Protein AF-A0A7J9XFX7-F1 (afdb_monomer_lite)

Secondary structure (DSSP, 8-state):
---PPPPTT---PPPPPPPPPPPHHHHHHHHHHHHHHHHHHHHHHHHHHHHHHHHHHHHHHTT-S-TTHHHHHHSPP-------PPP----------

Structure (mmCIF, N/CA/C/O backbone):
data_AF-A0A7J9XFX7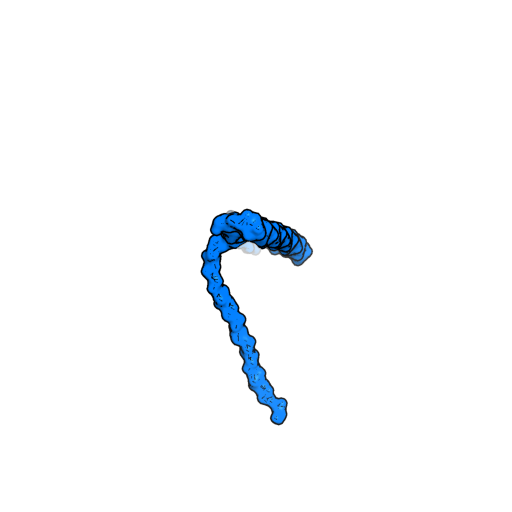-F1
#
_entry.id   AF-A0A7J9XFX7-F1
#
loop_
_atom_site.group_PDB
_atom_site.id
_atom_site.type_symbol
_atom_site.label_atom_id
_atom_site.label_alt_id
_atom_site.label_comp_id
_atom_site.label_asym_id
_atom_site.label_entity_id
_atom_site.label_seq_id
_atom_site.pdbx_PDB_ins_code
_atom_site.Cartn_x
_atom_site.Cartn_y
_atom_site.Cartn_z
_atom_site.occupancy
_atom_site.B_iso_or_equiv
_atom_site.auth_seq_id
_atom_site.auth_comp_id
_atom_site.auth_asym_id
_atom_site.auth_atom_id
_atom_site.pdbx_PDB_model_num
ATOM 1 N N . MET A 1 1 ? -22.972 19.742 80.073 1.00 42.94 1 MET A N 1
ATOM 2 C CA . MET A 1 1 ? -23.272 20.156 78.687 1.00 42.94 1 MET A CA 1
ATOM 3 C C . MET A 1 1 ? -22.105 20.999 78.199 1.00 42.94 1 MET A C 1
ATOM 5 O O . MET A 1 1 ? -22.001 22.144 78.605 1.00 42.94 1 MET A O 1
ATOM 9 N N . THR A 1 2 ? -21.180 20.430 77.430 1.00 47.22 2 THR A N 1
ATOM 10 C CA . THR A 1 2 ? -20.024 21.154 76.875 1.00 47.22 2 THR A CA 1
ATOM 11 C C . THR A 1 2 ? -20.074 21.025 75.361 1.00 47.22 2 THR A C 1
ATOM 13 O O . THR A 1 2 ? -19.901 19.940 74.815 1.00 47.22 2 THR A O 1
ATOM 16 N N . GLN A 1 3 ? -20.392 22.128 74.687 1.00 54.66 3 GLN A N 1
ATOM 17 C CA . GLN A 1 3 ? -20.413 22.211 73.233 1.00 54.66 3 GLN A CA 1
ATOM 18 C C . GLN A 1 3 ? -19.085 22.829 72.790 1.00 54.66 3 GLN A C 1
ATOM 20 O O . GLN A 1 3 ? -18.794 23.980 73.106 1.00 54.66 3 GLN A O 1
ATOM 25 N N . THR A 1 4 ? -18.248 22.034 72.128 1.00 60.25 4 THR A N 1
ATOM 26 C CA . THR A 1 4 ? -16.972 22.481 71.553 1.00 60.25 4 THR A CA 1
ATOM 27 C C . THR A 1 4 ? -17.243 23.419 70.366 1.00 60.25 4 THR A C 1
ATOM 29 O O . THR A 1 4 ? -18.145 23.116 69.576 1.00 60.25 4 THR A O 1
ATOM 32 N N . PRO A 1 5 ? -16.507 24.537 70.199 1.00 63.50 5 PRO A N 1
ATOM 33 C CA . PRO A 1 5 ? -16.743 25.472 69.100 1.00 63.50 5 PRO A CA 1
ATOM 34 C C . PRO A 1 5 ? -16.416 24.806 67.757 1.00 63.50 5 PRO A C 1
ATOM 36 O O . PRO A 1 5 ? -15.329 24.253 67.592 1.00 63.50 5 PRO A O 1
ATOM 39 N N . ARG A 1 6 ? -17.349 24.844 66.796 1.00 63.09 6 ARG A N 1
ATOM 40 C CA . ARG A 1 6 ? -17.069 24.463 65.403 1.00 63.09 6 ARG A CA 1
ATOM 41 C C . ARG A 1 6 ? -16.306 25.600 64.726 1.00 63.09 6 ARG A C 1
ATOM 43 O O . ARG A 1 6 ? -16.818 26.713 64.655 1.00 63.09 6 ARG A O 1
ATOM 50 N N . ASP A 1 7 ? -15.109 25.297 64.239 1.00 67.00 7 ASP A N 1
ATOM 51 C CA . ASP A 1 7 ? -14.323 26.158 63.354 1.00 67.00 7 ASP A CA 1
ATOM 52 C C . ASP A 1 7 ? -15.060 26.312 62.003 1.00 67.00 7 ASP A C 1
ATOM 54 O O . ASP A 1 7 ? -15.321 25.299 61.346 1.00 67.00 7 ASP A O 1
ATOM 58 N N . PRO A 1 8 ? -15.448 27.535 61.593 1.00 61.47 8 PRO A N 1
ATOM 59 C CA . PRO A 1 8 ? -16.213 27.772 60.369 1.00 61.47 8 PRO A CA 1
ATOM 60 C C . PRO A 1 8 ? -15.368 27.727 59.082 1.00 61.47 8 PRO A C 1
ATOM 62 O O . PRO A 1 8 ? -15.905 27.983 58.009 1.00 61.47 8 PRO A O 1
ATOM 65 N N . THR A 1 9 ? -14.069 27.418 59.153 1.00 63.62 9 THR A N 1
ATOM 66 C CA . THR A 1 9 ? -13.150 27.585 58.009 1.00 63.62 9 THR A CA 1
ATOM 67 C C . THR A 1 9 ? -12.859 26.298 57.229 1.00 63.62 9 THR A C 1
ATOM 69 O O . THR A 1 9 ? -12.128 26.330 56.240 1.00 63.62 9 THR A O 1
ATOM 72 N N . HIS A 1 10 ? -13.430 25.160 57.628 1.00 64.94 10 HIS A N 1
ATOM 73 C CA . HIS A 1 10 ? -13.204 23.878 56.957 1.00 64.94 10 HIS A CA 1
ATOM 74 C C . HIS A 1 10 ? -14.439 23.421 56.168 1.00 64.94 10 HIS A C 1
ATOM 76 O O . HIS A 1 10 ? -14.996 22.356 56.435 1.00 64.94 10 HIS A O 1
ATOM 82 N N . ASP A 1 11 ? -14.847 24.185 55.155 1.00 64.88 11 ASP A N 1
ATOM 83 C CA . ASP A 1 11 ? -15.649 23.594 54.083 1.00 64.88 11 ASP A CA 1
ATOM 84 C C . ASP A 1 11 ? -14.727 22.685 53.252 1.00 64.88 11 ASP A C 1
ATOM 86 O O . ASP A 1 11 ? -13.756 23.168 52.659 1.00 64.88 11 ASP A O 1
ATOM 90 N N . PRO A 1 12 ? -14.951 21.356 53.216 1.00 69.19 12 PRO A N 1
ATOM 91 C CA . PRO A 1 12 ? -14.159 20.487 52.364 1.00 69.19 12 PRO A CA 1
ATOM 92 C C . PRO A 1 12 ? -14.458 20.846 50.907 1.00 69.19 12 PRO A C 1
ATOM 94 O O . PRO A 1 12 ? -15.575 20.658 50.425 1.00 69.19 12 PRO A O 1
ATOM 97 N N . VAL A 1 13 ? -13.447 21.348 50.193 1.00 70.81 13 VAL A N 1
ATOM 98 C CA . VAL A 1 13 ? -13.507 21.486 48.734 1.00 70.81 13 VAL A CA 1
ATOM 99 C C . VAL A 1 13 ? -13.905 20.118 48.171 1.00 70.81 13 VAL A C 1
ATOM 101 O O . VAL A 1 13 ? -13.204 19.138 48.450 1.00 70.81 13 VAL A O 1
ATOM 104 N N . PRO A 1 14 ? -15.015 19.996 47.418 1.00 65.75 14 PRO A N 1
ATOM 105 C CA . PRO A 1 14 ? -15.419 18.708 46.885 1.00 65.75 14 PRO A CA 1
ATOM 106 C C . PRO A 1 14 ? -14.296 18.206 45.984 1.00 65.75 14 PRO A C 1
ATOM 108 O O . PRO A 1 14 ? -13.908 18.875 45.021 1.00 65.75 14 PRO A O 1
ATOM 111 N N . ALA A 1 15 ? -13.740 17.045 46.331 1.00 71.69 15 ALA A N 1
ATOM 112 C CA . ALA A 1 15 ? -12.704 16.404 45.543 1.00 71.69 15 ALA A CA 1
ATOM 113 C C . ALA A 1 15 ? -13.193 16.314 44.094 1.00 71.69 15 ALA A C 1
ATOM 115 O O . ALA A 1 15 ? -14.238 15.722 43.814 1.00 71.69 15 ALA A O 1
ATOM 116 N N . ARG A 1 16 ? -12.459 16.953 43.176 1.00 72.94 16 ARG A N 1
ATOM 117 C CA . ARG A 1 16 ? -12.752 16.899 41.742 1.00 72.94 16 ARG A CA 1
ATOM 118 C C . ARG A 1 16 ? -12.868 15.418 41.362 1.00 72.94 16 ARG A C 1
ATOM 120 O O . ARG A 1 16 ? -11.911 14.687 41.624 1.00 72.94 16 ARG A O 1
ATOM 127 N N . PRO A 1 17 ? -13.993 14.948 40.793 1.00 67.50 17 PRO A N 1
ATOM 128 C CA . PRO A 1 17 ? -14.151 13.530 40.517 1.00 67.50 17 PRO A CA 1
ATOM 129 C C . PRO A 1 17 ? -13.032 13.087 39.578 1.00 67.50 17 PRO A C 1
ATOM 131 O O . PRO A 1 17 ? -12.898 13.622 38.474 1.00 67.50 17 PRO A O 1
ATOM 134 N N . LEU A 1 18 ? -12.207 12.140 40.026 1.00 69.50 18 LEU A N 1
ATOM 135 C CA . LEU A 1 18 ? -11.264 11.462 39.148 1.00 69.50 18 LEU A CA 1
ATOM 136 C C . LEU A 1 18 ? -12.104 10.791 38.062 1.00 69.50 18 LEU A C 1
ATOM 138 O O . LEU A 1 18 ? -12.967 9.967 38.366 1.00 69.50 18 LEU A O 1
ATOM 142 N N . ALA A 1 19 ? -11.908 11.194 36.807 1.00 77.31 19 ALA A N 1
ATOM 143 C CA . ALA A 1 19 ? -12.616 10.590 35.692 1.00 77.31 19 ALA A CA 1
ATOM 144 C C . ALA A 1 19 ? -12.371 9.076 35.724 1.00 77.31 19 ALA A C 1
ATOM 146 O O . ALA A 1 19 ? -11.224 8.627 35.675 1.00 77.31 19 ALA A O 1
ATOM 147 N N . LEU A 1 20 ? -13.448 8.295 35.838 1.00 75.56 20 LEU A N 1
ATOM 148 C CA . LEU A 1 20 ? -13.361 6.841 35.777 1.00 75.56 20 LEU A CA 1
ATOM 149 C C . LEU A 1 20 ? -12.703 6.443 34.447 1.00 75.56 20 LEU A C 1
ATOM 151 O O . LEU A 1 20 ? -13.080 6.985 33.399 1.00 75.56 20 LEU A O 1
ATOM 155 N N . PRO A 1 21 ? -11.731 5.513 34.459 1.00 83.06 21 PRO A N 1
ATOM 156 C CA . PRO A 1 21 ? -11.133 5.036 33.225 1.00 83.06 21 PRO A CA 1
ATOM 157 C C . PRO A 1 21 ? -12.220 4.435 32.321 1.00 83.06 21 PRO A C 1
ATOM 159 O O . PRO A 1 21 ? -13.219 3.899 32.816 1.00 83.06 21 PRO A O 1
ATOM 162 N N . PRO A 1 22 ? -12.051 4.503 30.989 1.00 83.38 22 PRO A N 1
ATOM 163 C CA . PRO A 1 22 ? -13.022 3.941 30.064 1.00 83.38 22 PRO A CA 1
ATOM 164 C C . PRO A 1 22 ? -13.228 2.453 30.351 1.00 83.38 22 PRO A C 1
ATOM 166 O O . PRO A 1 22 ? -12.269 1.721 30.615 1.00 83.38 22 PRO A O 1
ATOM 169 N N . SER A 1 23 ? -14.481 2.000 30.256 1.00 93.38 23 SER A N 1
ATOM 170 C CA . SER A 1 23 ? -14.807 0.588 30.446 1.00 93.38 23 SER A CA 1
ATOM 171 C C . SER A 1 23 ? -13.989 -0.302 29.498 1.00 93.38 23 SER A C 1
ATOM 173 O O . SER A 1 23 ? -13.615 0.139 28.402 1.00 93.38 23 SER A O 1
ATOM 175 N N . PRO A 1 24 ? -13.724 -1.569 29.860 1.00 94.88 24 PRO A N 1
ATOM 176 C CA . PRO A 1 24 ? -13.008 -2.499 28.988 1.00 94.88 24 PRO A CA 1
ATOM 177 C C . PRO A 1 24 ? -13.607 -2.585 27.576 1.00 94.88 24 PRO A C 1
ATOM 179 O O . PRO A 1 24 ? -12.869 -2.612 26.594 1.00 94.88 24 PRO A O 1
ATOM 182 N N . GLN A 1 25 ? -14.938 -2.526 27.460 1.00 95.38 25 GLN A N 1
ATOM 183 C CA . GLN A 1 25 ? -15.652 -2.526 26.180 1.00 95.38 25 GLN A CA 1
ATOM 184 C C . GLN A 1 25 ? -15.352 -1.266 25.358 1.00 95.38 25 GLN A C 1
ATOM 186 O O . GLN A 1 25 ? -15.123 -1.359 24.153 1.00 95.38 25 GLN A O 1
ATOM 191 N N . ARG A 1 26 ? -15.294 -0.088 25.998 1.00 95.81 26 ARG A N 1
ATOM 192 C CA . ARG A 1 26 ? -14.902 1.160 25.326 1.00 95.81 26 ARG A CA 1
ATOM 193 C C . ARG A 1 26 ? -13.452 1.112 24.856 1.00 95.81 26 ARG A C 1
ATOM 195 O O . ARG A 1 26 ? -13.180 1.499 23.727 1.00 95.81 26 ARG A O 1
ATOM 202 N N . ARG A 1 27 ? -12.536 0.598 25.681 1.00 95.56 27 ARG A N 1
ATOM 203 C CA . ARG A 1 27 ? -11.123 0.426 25.300 1.00 95.56 27 ARG A CA 1
ATOM 204 C C . ARG A 1 27 ? -10.977 -0.508 24.098 1.00 95.56 27 ARG A C 1
ATOM 206 O O . ARG A 1 27 ? -10.303 -0.149 23.140 1.00 95.56 27 ARG A O 1
ATOM 213 N N . ALA A 1 28 ? -11.659 -1.654 24.116 1.00 96.12 28 ALA A N 1
ATOM 214 C CA . ALA A 1 28 ? -11.646 -2.604 23.006 1.00 96.12 28 ALA A CA 1
ATOM 215 C C . ALA A 1 28 ? -12.197 -1.988 21.709 1.00 96.12 28 ALA A C 1
ATOM 217 O O . ALA A 1 28 ? -11.591 -2.142 20.652 1.00 96.12 28 ALA A O 1
ATOM 218 N N . ALA A 1 29 ? -13.304 -1.240 21.778 1.00 97.69 29 ALA A N 1
ATOM 219 C CA . ALA A 1 29 ? -13.865 -0.555 20.613 1.00 97.69 29 ALA A CA 1
ATOM 220 C C . ALA A 1 29 ? -12.904 0.502 20.028 1.00 97.69 29 ALA A C 1
ATOM 222 O O . ALA A 1 29 ? -12.767 0.603 18.803 1.00 97.69 29 ALA A O 1
ATOM 223 N N . THR A 1 30 ? -12.206 1.254 20.887 1.00 97.31 30 THR A N 1
ATOM 224 C CA . THR A 1 30 ? -11.163 2.203 20.468 1.00 97.31 30 THR A CA 1
ATOM 225 C C . THR A 1 30 ? -10.006 1.488 19.775 1.00 97.31 30 THR A C 1
ATOM 227 O O . THR A 1 30 ? -9.629 1.885 18.673 1.00 97.31 30 THR A O 1
ATOM 230 N N . GLU A 1 31 ? -9.491 0.403 20.357 1.00 97.62 31 GLU A N 1
ATOM 231 C CA . GLU A 1 31 ? -8.391 -0.365 19.760 1.00 97.62 31 GLU A CA 1
ATOM 232 C C . GLU A 1 31 ? -8.777 -0.993 18.421 1.00 97.62 31 GLU A C 1
ATOM 234 O O . GLU A 1 31 ? -8.029 -0.888 17.456 1.00 97.62 31 GLU A O 1
ATOM 239 N N . VAL A 1 32 ? -9.976 -1.568 18.303 1.00 98.25 32 VAL A N 1
ATOM 240 C CA . VAL A 1 32 ? -10.460 -2.104 17.023 1.00 98.25 32 VAL A CA 1
ATOM 241 C C . VAL A 1 32 ? -10.556 -1.001 15.965 1.00 98.25 32 VAL A C 1
ATOM 243 O O . VAL A 1 32 ? -10.213 -1.226 14.807 1.00 98.25 32 VAL A O 1
ATOM 246 N N . THR A 1 33 ? -10.996 0.202 16.340 1.00 98.31 33 THR A N 1
ATOM 247 C CA . THR A 1 33 ? -11.057 1.344 15.415 1.00 98.31 33 THR A CA 1
ATOM 248 C C . THR A 1 33 ? -9.660 1.782 14.979 1.00 98.31 33 THR A C 1
ATOM 250 O O . THR A 1 33 ? -9.442 2.012 13.789 1.00 98.31 33 THR A O 1
ATOM 253 N N . ARG A 1 34 ? -8.704 1.852 15.915 1.00 97.88 34 ARG A N 1
ATOM 254 C CA . ARG A 1 34 ? -7.297 2.156 15.624 1.00 97.88 34 ARG A CA 1
ATOM 255 C C . ARG A 1 34 ? -6.698 1.120 14.672 1.00 97.88 34 ARG A C 1
ATOM 257 O O . ARG A 1 34 ? -6.220 1.490 13.606 1.00 97.88 34 ARG A O 1
ATOM 264 N N . LEU A 1 35 ? -6.820 -0.166 14.997 1.00 98.44 35 LEU A N 1
ATOM 265 C CA . LEU A 1 35 ? -6.296 -1.266 14.183 1.00 98.44 35 LEU A CA 1
ATOM 266 C C . LEU A 1 35 ? -6.935 -1.317 12.792 1.00 98.44 35 LEU A C 1
ATOM 268 O O . LEU A 1 35 ? -6.251 -1.592 11.812 1.00 98.44 35 LEU A O 1
ATOM 272 N N . ARG A 1 36 ? -8.233 -1.015 12.668 1.00 98.50 36 ARG A N 1
ATOM 273 C CA . ARG A 1 36 ? -8.894 -0.909 11.357 1.00 98.50 36 ARG A CA 1
ATOM 274 C C . ARG A 1 36 ? -8.317 0.221 10.513 1.00 98.50 36 ARG A C 1
ATOM 276 O O . ARG A 1 36 ? -8.129 0.023 9.316 1.00 98.50 36 ARG A O 1
ATOM 283 N N . ARG A 1 37 ? -8.034 1.379 11.118 1.00 98.19 37 ARG A N 1
ATOM 284 C CA . ARG A 1 37 ? -7.380 2.498 10.422 1.00 98.19 37 ARG A CA 1
ATOM 285 C C . ARG A 1 37 ? -5.969 2.121 9.990 1.00 98.19 37 ARG A C 1
ATOM 287 O O . ARG A 1 37 ? -5.644 2.295 8.826 1.00 98.19 37 ARG A O 1
ATOM 294 N N . GLU A 1 38 ? -5.179 1.531 10.881 1.00 98.00 38 GLU A N 1
ATOM 295 C CA . GLU A 1 38 ? -3.819 1.072 10.565 1.00 98.00 38 GLU A CA 1
ATOM 296 C C . GLU A 1 38 ? -3.808 0.024 9.450 1.00 98.00 38 GLU A C 1
ATOM 298 O O . GLU A 1 38 ? -3.013 0.116 8.517 1.00 98.00 38 GLU A O 1
ATOM 303 N N . LEU A 1 39 ? -4.740 -0.929 9.488 1.00 98.06 39 LEU A N 1
ATOM 304 C CA . LEU A 1 39 ? -4.901 -1.924 8.434 1.00 98.06 39 LEU A CA 1
ATOM 305 C C . LEU A 1 39 ? -5.289 -1.285 7.095 1.00 98.06 39 LEU A C 1
ATOM 307 O O . LEU A 1 39 ? -4.775 -1.697 6.059 1.00 98.06 39 LEU A O 1
ATOM 311 N N . ALA A 1 40 ? -6.192 -0.301 7.100 1.00 97.88 40 ALA A N 1
ATOM 312 C CA . ALA A 1 40 ? -6.575 0.419 5.889 1.00 97.88 40 ALA A CA 1
ATOM 313 C C . ALA A 1 40 ? -5.386 1.190 5.296 1.00 97.88 40 ALA A C 1
ATOM 315 O O . ALA A 1 40 ? -5.126 1.069 4.102 1.00 97.88 40 ALA A O 1
ATOM 316 N N . THR A 1 41 ? -4.622 1.898 6.132 1.00 95.75 41 THR A N 1
ATOM 317 C CA . THR A 1 41 ? -3.398 2.599 5.719 1.00 95.75 41 THR A CA 1
ATOM 318 C C . THR A 1 41 ? -2.366 1.634 5.137 1.00 95.75 41 THR A C 1
ATOM 320 O O . THR A 1 41 ? -1.831 1.886 4.063 1.00 95.75 41 THR A O 1
ATOM 323 N N . CYS A 1 42 ? -2.120 0.502 5.802 1.00 95.44 42 CYS A N 1
ATOM 324 C CA . CYS A 1 42 ? -1.178 -0.511 5.328 1.00 95.44 42 CYS A CA 1
ATOM 325 C C . CYS A 1 42 ? -1.609 -1.098 3.976 1.00 95.44 42 CYS A C 1
ATOM 327 O O . CYS A 1 42 ? -0.810 -1.172 3.047 1.00 95.44 42 CYS A O 1
ATOM 329 N N . ARG A 1 43 ? -2.895 -1.443 3.823 1.00 97.50 43 ARG A N 1
ATOM 330 C CA . ARG A 1 43 ? -3.440 -1.951 2.554 1.00 97.50 43 ARG A CA 1
ATOM 331 C C . ARG A 1 43 ? -3.299 -0.950 1.413 1.00 97.50 43 ARG A C 1
ATOM 333 O O . ARG A 1 43 ? -2.948 -1.363 0.314 1.00 97.50 43 ARG A O 1
ATOM 340 N N . LEU A 1 44 ? -3.558 0.331 1.674 1.00 96.31 44 LEU A N 1
ATOM 341 C CA . LEU A 1 44 ? -3.375 1.390 0.685 1.00 96.31 44 LEU A CA 1
ATOM 342 C C . LEU A 1 44 ? -1.905 1.507 0.268 1.00 96.31 44 LEU A C 1
ATOM 344 O O . LEU A 1 44 ? -1.612 1.495 -0.920 1.00 96.31 44 LEU A O 1
ATOM 348 N N . HIS A 1 45 ? -0.982 1.531 1.230 1.00 93.75 45 HIS A N 1
ATOM 349 C CA . HIS A 1 45 ? 0.450 1.599 0.941 1.00 93.75 45 HIS A CA 1
ATOM 350 C C . HIS A 1 45 ? 0.939 0.395 0.120 1.00 93.75 45 HIS A C 1
ATOM 352 O O . HIS A 1 45 ? 1.650 0.565 -0.865 1.00 93.75 45 HIS A O 1
ATOM 358 N N . CYS A 1 46 ? 0.502 -0.824 0.459 1.00 94.88 46 CYS A N 1
ATOM 359 C CA . CYS A 1 46 ? 0.817 -2.009 -0.339 1.00 94.88 46 CYS A CA 1
ATOM 360 C C . CYS A 1 46 ? 0.245 -1.930 -1.762 1.00 94.88 46 CYS A C 1
ATOM 362 O O . CYS A 1 46 ? 0.913 -2.352 -2.703 1.00 94.88 46 CYS A O 1
ATOM 364 N N . ALA A 1 47 ? -0.978 -1.414 -1.926 1.00 96.88 47 ALA A N 1
ATOM 365 C CA . ALA A 1 47 ? -1.597 -1.253 -3.239 1.00 96.88 47 ALA A CA 1
ATOM 366 C C . ALA A 1 47 ? -0.832 -0.242 -4.102 1.00 96.88 47 ALA A C 1
ATOM 368 O O . ALA A 1 47 ? -0.550 -0.533 -5.264 1.00 96.88 47 ALA A O 1
ATOM 369 N N . ASN A 1 48 ? -0.444 0.896 -3.526 1.00 94.50 48 ASN A N 1
ATOM 370 C CA . ASN A 1 48 ? 0.341 1.897 -4.236 1.00 94.50 48 ASN A CA 1
ATOM 371 C C . ASN A 1 48 ? 1.727 1.362 -4.623 1.00 94.50 48 ASN A C 1
ATOM 373 O O . ASN A 1 48 ? 2.128 1.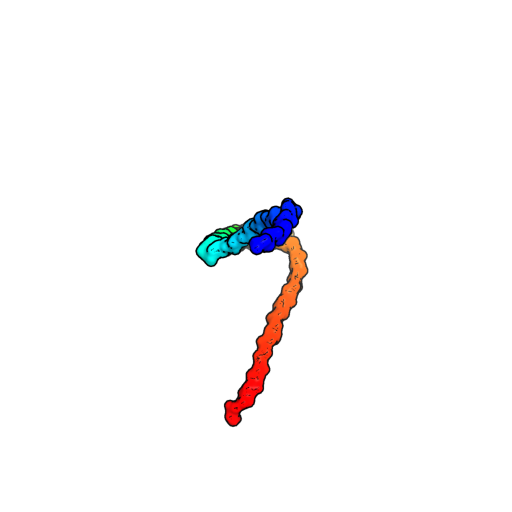487 -5.775 1.00 94.50 48 ASN A O 1
ATOM 377 N N . LEU A 1 49 ? 2.421 0.678 -3.706 1.00 96.00 49 LEU A N 1
ATOM 378 C CA . LEU A 1 49 ? 3.718 0.066 -4.001 1.00 96.00 49 LEU A CA 1
ATOM 379 C C . LEU A 1 49 ? 3.615 -0.966 -5.132 1.00 96.00 49 LEU A C 1
ATOM 381 O O . LEU A 1 49 ? 4.466 -1.003 -6.016 1.00 96.00 49 LEU A O 1
ATOM 385 N N . LEU A 1 50 ? 2.567 -1.796 -5.130 1.00 97.94 50 LEU A N 1
ATOM 386 C CA . LEU A 1 50 ? 2.334 -2.765 -6.199 1.00 97.94 50 LEU A CA 1
ATOM 387 C C . LEU A 1 50 ? 2.089 -2.067 -7.546 1.00 97.94 50 LEU A C 1
ATOM 389 O O . LEU A 1 50 ? 2.643 -2.487 -8.560 1.00 97.94 50 LEU A O 1
ATOM 393 N N . ALA A 1 51 ? 1.304 -0.987 -7.553 1.00 97.75 51 ALA A N 1
ATOM 394 C CA . ALA A 1 51 ? 1.085 -0.176 -8.746 1.00 97.75 51 ALA A CA 1
ATOM 395 C C . ALA A 1 51 ? 2.394 0.445 -9.261 1.00 97.75 51 ALA A C 1
ATOM 397 O O . ALA A 1 51 ? 2.670 0.367 -10.456 1.00 97.75 51 ALA A O 1
ATOM 398 N N . ALA A 1 52 ? 3.236 0.976 -8.371 1.00 97.31 52 ALA A N 1
ATOM 399 C CA . ALA A 1 52 ? 4.545 1.519 -8.722 1.00 97.31 52 ALA A CA 1
ATOM 400 C C . ALA A 1 52 ? 5.506 0.458 -9.280 1.00 97.31 52 ALA A C 1
ATOM 402 O O . ALA A 1 52 ? 6.217 0.733 -10.244 1.00 97.31 52 ALA A O 1
ATOM 403 N N . ILE A 1 53 ? 5.503 -0.765 -8.733 1.00 97.75 53 ILE A N 1
ATOM 404 C CA . ILE A 1 53 ? 6.273 -1.892 -9.288 1.00 97.75 53 ILE A CA 1
ATOM 405 C C . ILE A 1 53 ? 5.821 -2.183 -10.721 1.00 97.75 53 ILE A C 1
ATOM 407 O O . ILE A 1 53 ? 6.659 -2.296 -11.612 1.00 97.75 53 ILE A O 1
ATOM 411 N N . TYR A 1 54 ? 4.513 -2.284 -10.963 1.00 98.12 54 TYR A N 1
ATOM 412 C CA . TYR A 1 54 ? 4.006 -2.540 -12.312 1.00 98.12 54 TYR A CA 1
ATOM 413 C C . TYR A 1 54 ? 4.307 -1.398 -13.286 1.00 98.12 54 TYR A C 1
ATOM 415 O O . TYR A 1 54 ? 4.667 -1.667 -14.433 1.00 98.12 54 TYR A O 1
ATOM 423 N N . ALA A 1 55 ? 4.215 -0.146 -12.833 1.00 97.31 55 ALA A N 1
ATOM 424 C CA . ALA A 1 55 ? 4.595 1.016 -13.627 1.00 97.31 55 ALA A CA 1
ATOM 425 C C . ALA A 1 55 ? 6.084 0.975 -13.999 1.00 97.31 55 ALA A C 1
ATOM 427 O O . ALA A 1 55 ? 6.421 1.137 -15.166 1.00 97.31 55 ALA A O 1
ATOM 428 N N . ALA A 1 56 ? 6.962 0.672 -13.038 1.00 97.31 56 ALA A N 1
ATOM 429 C CA . ALA A 1 56 ? 8.398 0.556 -13.270 1.00 97.31 56 ALA A CA 1
ATOM 430 C C . ALA A 1 56 ? 8.749 -0.568 -14.257 1.00 97.31 56 ALA A C 1
ATOM 432 O O . ALA A 1 56 ? 9.598 -0.376 -15.122 1.00 97.31 56 ALA A O 1
ATOM 433 N N . LEU A 1 57 ? 8.096 -1.732 -14.154 1.00 98.19 57 LEU A N 1
ATOM 434 C CA . LEU A 1 57 ? 8.312 -2.835 -15.097 1.00 98.19 57 LEU A CA 1
ATOM 435 C C . LEU A 1 57 ? 7.856 -2.464 -16.512 1.00 98.19 57 LEU A C 1
ATOM 437 O O . LEU A 1 57 ? 8.611 -2.653 -17.457 1.00 98.19 57 LEU A O 1
ATOM 441 N N . SER A 1 58 ? 6.666 -1.873 -16.645 1.00 98.19 58 SER A N 1
ATOM 442 C CA . SER A 1 58 ? 6.139 -1.457 -17.954 1.00 98.19 58 SER A CA 1
ATOM 443 C C . SER A 1 58 ? 7.013 -0.371 -18.589 1.00 98.19 58 SER A C 1
ATOM 445 O O . SER A 1 58 ? 7.369 -0.463 -19.755 1.00 98.19 58 SER A O 1
ATOM 447 N N . ALA A 1 59 ? 7.438 0.619 -17.799 1.00 97.69 59 ALA A N 1
ATOM 448 C CA . ALA A 1 59 ? 8.338 1.672 -18.257 1.00 97.69 59 ALA A CA 1
ATOM 449 C C . ALA A 1 59 ? 9.704 1.114 -18.696 1.00 97.69 59 ALA A C 1
ATOM 451 O O . ALA A 1 59 ? 10.272 1.580 -19.679 1.00 97.69 59 ALA A O 1
ATOM 452 N N . ALA A 1 60 ? 10.226 0.097 -18.002 1.00 98.00 60 ALA A N 1
ATOM 453 C CA . ALA A 1 60 ? 11.457 -0.574 -18.410 1.00 98.00 60 ALA A CA 1
ATOM 454 C C . ALA A 1 60 ? 11.295 -1.310 -19.752 1.00 98.00 60 ALA A C 1
ATOM 456 O O . ALA A 1 60 ? 12.191 -1.222 -20.592 1.00 98.00 60 ALA A O 1
ATOM 457 N N . ASP A 1 61 ? 10.160 -1.981 -19.967 1.00 98.12 61 ASP A N 1
ATOM 458 C CA . ASP A 1 61 ? 9.839 -2.648 -21.236 1.00 98.12 61 ASP A CA 1
ATOM 459 C C . ASP A 1 61 ? 9.688 -1.640 -22.395 1.00 98.12 61 ASP A C 1
ATOM 461 O O . ASP A 1 61 ? 10.121 -1.916 -23.515 1.00 98.12 61 ASP A O 1
ATOM 465 N N . ASP A 1 62 ? 9.156 -0.447 -22.112 1.00 98.00 62 ASP A N 1
ATOM 466 C CA . ASP A 1 62 ? 9.023 0.664 -23.066 1.00 98.00 62 ASP A CA 1
ATOM 467 C C . ASP A 1 62 ? 10.345 1.428 -23.313 1.00 98.00 62 ASP A C 1
ATOM 469 O O . ASP A 1 62 ? 10.412 2.306 -24.178 1.00 98.00 62 ASP A O 1
ATOM 473 N N . GLY A 1 63 ? 11.419 1.095 -22.586 1.00 97.69 63 GLY A N 1
ATOM 474 C CA . GLY A 1 63 ? 12.739 1.715 -22.732 1.00 97.69 63 GLY A CA 1
ATOM 475 C C . GLY A 1 63 ? 12.892 3.078 -22.048 1.00 97.69 63 GLY A C 1
ATOM 476 O O . GLY A 1 63 ? 13.765 3.857 -22.437 1.00 97.69 63 GLY A O 1
ATOM 477 N N . GLU A 1 64 ? 12.064 3.377 -21.043 1.00 96.75 64 GLU A N 1
ATOM 478 C CA . GLU A 1 64 ? 12.184 4.579 -20.211 1.00 96.75 64 GLU A CA 1
ATOM 479 C C . GLU A 1 64 ? 13.581 4.678 -19.569 1.00 96.75 64 GLU A C 1
ATOM 481 O O . GLU A 1 64 ? 14.187 3.678 -19.175 1.00 96.75 64 GLU A O 1
ATOM 486 N N . ALA A 1 65 ? 14.102 5.902 -19.449 1.00 96.06 65 ALA A N 1
ATOM 487 C CA . ALA A 1 65 ? 15.469 6.157 -19.006 1.00 96.06 65 ALA A CA 1
ATOM 488 C C . ALA A 1 65 ? 15.659 5.967 -17.491 1.00 96.06 65 ALA A C 1
ATOM 490 O O . ALA A 1 65 ? 16.739 5.563 -17.054 1.00 96.06 65 ALA A O 1
ATOM 491 N N . ASP A 1 66 ? 14.625 6.245 -16.687 1.00 95.31 66 ASP A N 1
ATOM 492 C CA . ASP A 1 66 ? 14.623 5.992 -15.237 1.00 95.31 66 ASP A CA 1
ATOM 493 C C . ASP A 1 66 ? 13.308 5.346 -14.758 1.00 95.31 66 ASP A C 1
ATOM 495 O O . ASP A 1 66 ? 12.522 5.975 -14.049 1.00 95.31 66 ASP A O 1
ATOM 499 N N . PRO A 1 67 ? 13.062 4.058 -15.068 1.00 94.44 67 PRO A N 1
ATOM 500 C CA . PRO A 1 67 ? 11.842 3.364 -14.648 1.00 94.44 67 PRO A CA 1
ATOM 501 C C . PRO A 1 67 ? 11.694 3.257 -13.122 1.00 94.44 67 PRO A C 1
ATOM 503 O O . PRO A 1 67 ? 10.600 3.058 -12.603 1.00 94.44 67 PRO A O 1
ATOM 506 N N . LEU A 1 68 ? 12.786 3.396 -12.360 1.00 95.00 68 LEU A N 1
ATOM 507 C CA . LEU A 1 68 ? 12.748 3.312 -10.898 1.00 95.00 68 LEU A CA 1
ATOM 508 C C . LEU A 1 68 ? 12.181 4.576 -10.242 1.00 95.00 68 LEU A C 1
ATOM 510 O O . LEU A 1 68 ? 11.932 4.555 -9.035 1.00 95.00 68 LEU A O 1
ATOM 514 N N . MET A 1 69 ? 11.953 5.656 -10.998 1.00 94.31 69 MET A N 1
ATOM 515 C CA . MET A 1 69 ? 11.351 6.878 -10.465 1.00 94.31 69 MET A CA 1
ATOM 516 C C . MET A 1 69 ? 9.983 6.619 -9.817 1.00 94.31 69 MET A C 1
ATOM 518 O O . MET A 1 69 ? 9.727 7.143 -8.738 1.00 94.31 69 MET A O 1
ATOM 522 N N . PHE A 1 70 ? 9.171 5.717 -10.382 1.00 91.50 70 PHE A N 1
ATOM 523 C CA . PHE A 1 70 ? 7.849 5.364 -9.847 1.00 91.50 70 PHE A CA 1
ATOM 524 C C . PHE A 1 70 ? 7.912 4.720 -8.455 1.00 91.50 70 PHE A C 1
ATOM 526 O O . PHE A 1 70 ? 6.989 4.868 -7.662 1.00 91.50 70 PHE A O 1
ATOM 533 N N . LEU A 1 71 ? 9.005 4.024 -8.123 1.00 92.75 71 LEU A N 1
ATOM 534 C CA . LEU A 1 71 ? 9.190 3.429 -6.796 1.00 92.75 71 LEU A CA 1
ATOM 535 C C . LEU A 1 71 ? 9.637 4.452 -5.755 1.00 92.75 71 LEU A C 1
ATOM 537 O O . LEU A 1 71 ? 9.373 4.262 -4.572 1.00 92.75 71 LEU A O 1
ATOM 541 N N . ARG A 1 72 ? 10.342 5.513 -6.164 1.00 89.88 72 ARG A N 1
ATOM 542 C CA . ARG A 1 72 ? 10.877 6.503 -5.220 1.00 89.88 72 ARG A CA 1
ATOM 543 C C . ARG A 1 72 ? 9.762 7.270 -4.519 1.00 89.88 72 ARG A C 1
ATOM 545 O O . ARG A 1 72 ? 9.892 7.508 -3.326 1.00 89.88 72 ARG A O 1
ATOM 552 N N . ASP A 1 73 ? 8.678 7.571 -5.228 1.00 81.56 73 ASP A N 1
ATOM 553 C CA . ASP A 1 73 ? 7.523 8.283 -4.670 1.00 81.56 73 ASP A CA 1
ATOM 554 C C . ASP A 1 73 ? 6.757 7.446 -3.632 1.00 81.56 73 ASP A C 1
ATOM 556 O O . ASP A 1 73 ? 6.170 7.989 -2.697 1.00 81.56 73 ASP A O 1
ATOM 560 N N . GLU A 1 74 ? 6.799 6.116 -3.754 1.00 86.0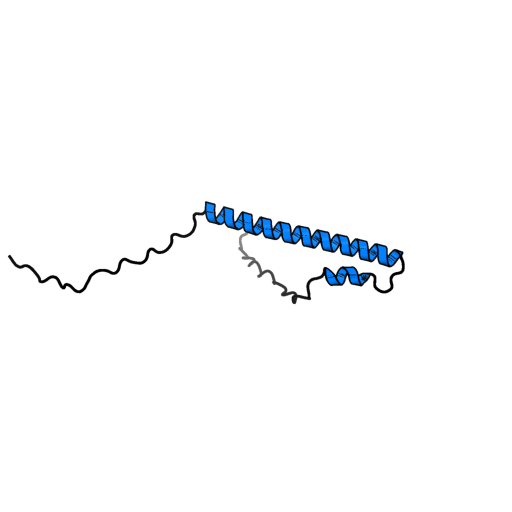6 74 GLU A N 1
ATOM 561 C CA . GLU A 1 74 ? 6.104 5.202 -2.840 1.00 86.06 74 GLU A CA 1
ATOM 562 C C . GLU A 1 74 ? 6.966 4.727 -1.669 1.00 86.06 74 GLU A C 1
ATOM 564 O O . GLU A 1 74 ? 6.444 4.217 -0.675 1.00 86.06 74 GLU A O 1
ATOM 569 N N . LEU A 1 75 ? 8.290 4.869 -1.751 1.00 84.75 75 LEU A N 1
ATOM 570 C CA . LEU A 1 75 ? 9.183 4.495 -0.662 1.00 84.75 75 LEU A CA 1
ATOM 571 C C . LEU A 1 75 ? 9.248 5.631 0.368 1.00 84.75 75 LEU A C 1
ATOM 573 O O . LEU A 1 75 ? 9.606 6.754 0.019 1.00 84.75 75 LEU A O 1
ATOM 577 N N . PRO A 1 76 ? 8.966 5.364 1.657 1.00 73.88 76 PRO A N 1
ATOM 578 C CA . PRO A 1 76 ? 9.105 6.390 2.680 1.00 73.88 76 PRO A CA 1
ATOM 579 C C . PRO A 1 76 ? 10.552 6.892 2.727 1.00 73.88 76 PRO A C 1
ATOM 581 O O . PRO A 1 76 ? 11.494 6.093 2.641 1.00 73.88 76 PRO A O 1
ATOM 584 N N . GLU A 1 77 ? 10.735 8.203 2.921 1.00 71.31 77 GLU A N 1
ATOM 585 C CA . GLU A 1 77 ? 12.046 8.772 3.235 1.00 71.31 77 GLU A CA 1
ATOM 586 C C . GLU A 1 77 ? 12.666 7.955 4.373 1.00 71.31 77 GLU A C 1
ATOM 588 O O . GLU A 1 77 ? 12.024 7.740 5.404 1.00 71.31 77 GLU A O 1
ATOM 593 N N . ARG A 1 78 ? 13.876 7.420 4.145 1.00 59.97 78 ARG A N 1
ATOM 594 C CA . ARG A 1 78 ? 14.548 6.455 5.030 1.00 59.97 78 ARG A CA 1
ATOM 595 C C . ARG A 1 78 ? 14.383 6.846 6.501 1.00 59.97 78 ARG A C 1
ATOM 597 O O . ARG A 1 78 ? 15.137 7.666 7.019 1.00 59.97 78 ARG A O 1
ATOM 604 N N . THR A 1 79 ? 13.482 6.173 7.211 1.00 55.41 79 THR A N 1
ATOM 605 C CA . THR A 1 79 ? 13.585 6.097 8.663 1.00 55.41 79 THR A CA 1
ATOM 606 C C . THR A 1 79 ? 14.769 5.176 8.955 1.00 55.41 79 THR A C 1
ATOM 608 O O . THR A 1 79 ? 14.872 4.098 8.359 1.00 55.41 79 THR A O 1
ATOM 611 N N . PRO A 1 80 ? 15.747 5.593 9.779 1.00 53.22 80 PRO A N 1
ATOM 612 C CA . PRO A 1 80 ? 16.859 4.721 10.117 1.00 53.22 80 PRO A CA 1
ATOM 613 C C . PRO A 1 80 ? 16.282 3.442 10.721 1.00 53.22 80 PRO A C 1
ATOM 615 O O . PRO A 1 80 ? 15.512 3.494 11.677 1.00 53.22 80 PRO A O 1
ATOM 618 N N . TYR A 1 81 ? 16.628 2.292 10.140 1.00 55.91 81 TYR A N 1
ATOM 619 C CA . TYR A 1 81 ? 16.263 0.992 10.686 1.00 55.91 81 TYR A CA 1
ATOM 620 C C . TYR A 1 81 ? 16.870 0.859 12.087 1.00 55.91 81 TYR A C 1
ATOM 622 O O . TYR A 1 81 ? 18.014 0.427 12.242 1.00 55.91 81 TYR A O 1
ATOM 630 N N . THR A 1 82 ? 16.119 1.203 13.131 1.00 54.66 82 THR A N 1
ATOM 631 C CA . THR A 1 82 ? 16.470 0.808 14.490 1.00 54.66 82 THR A CA 1
ATOM 632 C C . THR A 1 82 ? 16.229 -0.690 14.557 1.00 54.66 82 THR A C 1
ATOM 634 O O . THR A 1 82 ? 15.096 -1.150 14.685 1.00 54.66 82 THR A O 1
ATOM 637 N N . ARG A 1 83 ? 17.293 -1.483 14.402 1.00 57.25 83 ARG A N 1
ATOM 638 C CA . ARG A 1 83 ? 17.244 -2.924 14.656 1.00 57.25 83 ARG A CA 1
ATOM 639 C C . ARG A 1 83 ? 16.810 -3.109 16.109 1.00 57.25 83 ARG A C 1
ATOM 641 O O . ARG A 1 83 ? 17.633 -3.024 17.017 1.00 57.25 83 ARG A O 1
ATOM 648 N N . VAL A 1 84 ? 15.527 -3.375 16.331 1.00 55.75 84 VAL A N 1
ATOM 649 C CA . VAL A 1 84 ? 15.041 -3.871 17.616 1.00 55.75 84 VAL A CA 1
ATOM 650 C C . VAL A 1 84 ? 15.666 -5.252 17.775 1.00 55.75 84 VAL A C 1
ATOM 652 O O . VAL A 1 84 ? 15.252 -6.210 17.123 1.00 55.75 84 VAL A O 1
ATOM 655 N N . ARG A 1 85 ? 16.738 -5.360 18.572 1.00 54.69 85 ARG A N 1
ATOM 656 C CA . ARG A 1 85 ? 17.207 -6.677 19.007 1.00 54.69 85 ARG A CA 1
ATOM 657 C C . ARG A 1 85 ? 16.059 -7.290 19.810 1.00 54.69 85 ARG A C 1
ATOM 659 O O . ARG A 1 85 ? 15.643 -6.656 20.779 1.00 54.69 85 ARG A O 1
ATOM 666 N N . PRO A 1 86 ? 15.560 -8.489 19.472 1.00 52.28 86 PRO A N 1
ATOM 667 C CA . PRO A 1 86 ? 14.759 -9.224 20.435 1.00 52.28 86 PRO A CA 1
ATOM 668 C C . PRO A 1 86 ? 15.649 -9.437 21.664 1.00 52.28 86 PRO A C 1
ATOM 670 O O . PRO A 1 86 ? 16.752 -9.982 21.546 1.00 52.28 86 PRO A O 1
ATOM 673 N N . SER A 1 87 ? 15.225 -8.912 22.818 1.00 51.03 87 SER A N 1
ATOM 674 C CA . SER A 1 87 ? 15.880 -9.187 24.094 1.00 51.03 87 SER A CA 1
ATOM 675 C C . SER A 1 87 ? 15.975 -10.698 24.242 1.00 51.03 87 SER A C 1
ATOM 677 O O .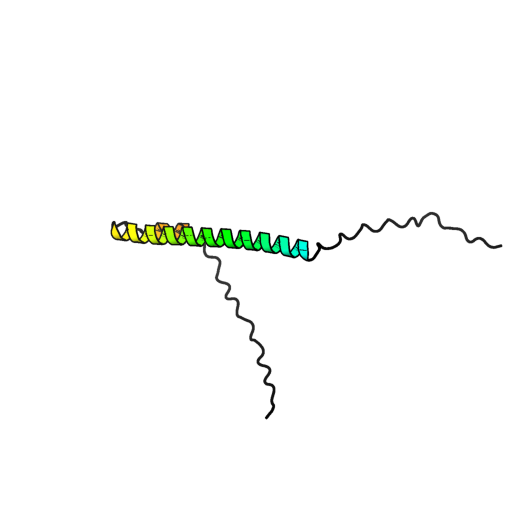 SER A 1 87 ? 14.986 -11.396 24.009 1.00 51.03 87 SER A O 1
ATOM 679 N N . ALA A 1 88 ? 17.170 -11.187 24.567 1.00 53.53 88 ALA A N 1
ATOM 680 C CA . ALA A 1 88 ? 17.417 -12.590 24.836 1.00 53.53 88 ALA A CA 1
ATOM 681 C C . ALA A 1 88 ? 16.321 -13.117 25.768 1.00 53.53 88 ALA A C 1
ATOM 683 O O . ALA A 1 88 ? 16.212 -12.679 26.909 1.00 53.53 88 ALA A O 1
ATOM 684 N N . VAL A 1 89 ? 15.485 -14.019 25.252 1.00 57.31 89 VAL A N 1
ATOM 685 C CA . VAL A 1 89 ? 14.672 -14.888 26.094 1.00 57.31 89 VAL A CA 1
ATOM 686 C C . VAL A 1 89 ? 15.682 -15.643 26.944 1.00 57.31 89 VAL A C 1
ATOM 688 O O . VAL A 1 89 ? 16.463 -16.438 26.416 1.00 57.31 89 VAL A O 1
ATOM 691 N N . GLU A 1 90 ? 15.730 -15.295 28.228 1.00 51.44 90 GLU A N 1
ATOM 692 C CA . GLU A 1 90 ? 16.481 -15.999 29.253 1.00 51.44 90 GLU A CA 1
ATOM 693 C C . GLU A 1 90 ? 16.129 -17.482 29.144 1.00 51.44 90 GLU A C 1
ATOM 695 O O . GLU A 1 90 ? 15.050 -17.929 29.536 1.00 51.44 90 GLU A O 1
ATOM 700 N N . ARG A 1 91 ? 17.040 -18.258 28.550 1.00 52.34 91 ARG A N 1
ATOM 701 C CA . ARG A 1 91 ? 17.053 -19.702 28.734 1.00 52.34 91 ARG A CA 1
ATOM 702 C C . ARG A 1 91 ? 17.424 -19.923 30.192 1.00 52.34 91 ARG A C 1
ATOM 704 O O . ARG A 1 91 ? 18.598 -19.970 30.535 1.00 52.34 91 ARG A O 1
ATOM 711 N N . GLY A 1 92 ? 16.403 -20.008 31.039 1.00 44.47 92 GLY A N 1
ATOM 712 C CA . GLY A 1 92 ? 16.517 -20.648 32.334 1.00 44.47 92 GLY A CA 1
ATOM 713 C C . GLY A 1 92 ? 16.934 -22.092 32.094 1.00 44.47 92 GLY A C 1
ATOM 714 O O . GLY A 1 92 ? 16.116 -22.927 31.711 1.00 44.47 92 GLY A O 1
ATOM 715 N N . GLU A 1 93 ? 18.222 -22.369 32.260 1.00 47.81 93 GLU A N 1
ATOM 716 C CA . GLU A 1 93 ? 18.744 -23.723 32.380 1.00 47.81 93 GLU A CA 1
ATOM 717 C C . GLU A 1 93 ? 18.243 -24.296 33.710 1.00 47.81 93 GLU A C 1
ATOM 719 O O . GLU A 1 93 ? 18.874 -24.193 34.758 1.00 47.81 93 GLU A O 1
ATOM 724 N N . GLY A 1 94 ? 17.032 -24.852 33.674 1.00 43.41 94 GLY A N 1
ATOM 725 C CA . GLY A 1 94 ? 16.507 -25.711 34.722 1.00 43.41 94 GLY A CA 1
ATOM 726 C C . GLY A 1 94 ? 17.175 -27.075 34.614 1.00 43.41 94 GLY A C 1
ATOM 727 O O . GLY A 1 94 ? 16.754 -27.913 33.820 1.00 43.41 94 GLY A O 1
ATOM 728 N N . GLY A 1 95 ? 18.223 -27.291 35.408 1.00 53.56 95 GLY A N 1
ATOM 729 C CA . GLY A 1 95 ? 18.746 -28.625 35.669 1.00 53.56 95 GLY A CA 1
ATOM 730 C C . GLY A 1 95 ? 17.664 -29.511 36.287 1.00 53.56 95 GLY A C 1
ATOM 731 O O . GLY A 1 95 ? 17.079 -29.144 37.301 1.00 53.56 95 GLY A O 1
ATOM 732 N N . CYS A 1 96 ? 17.397 -30.655 35.656 1.00 42.72 96 CYS A N 1
ATOM 733 C CA . CYS A 1 96 ? 16.817 -31.870 36.239 1.00 42.72 96 CYS A CA 1
ATOM 734 C C . CYS A 1 96 ? 16.771 -32.968 35.164 1.00 42.72 96 CYS A C 1
ATOM 736 O O . CYS A 1 96 ? 15.802 -33.048 34.406 1.00 42.72 96 CYS A O 1
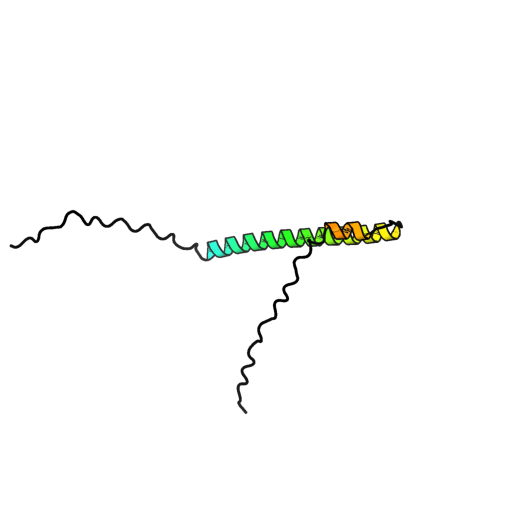ATOM 738 N N . ARG A 1 97 ? 17.800 -33.817 35.119 1.00 52.16 97 ARG A N 1
ATOM 739 C CA . ARG A 1 97 ? 17.716 -35.287 35.229 1.00 52.16 97 ARG A CA 1
ATOM 740 C C . ARG A 1 97 ? 19.083 -35.915 35.016 1.00 52.16 97 ARG A C 1
ATOM 742 O O . ARG A 1 97 ? 19.787 -35.471 34.087 1.00 52.16 97 ARG A O 1
#

pLDDT: mean 79.69, std 19.16, range [42.72, 98.5]

Radius of gyration: 31.22 Å; chains: 1; bounding box: 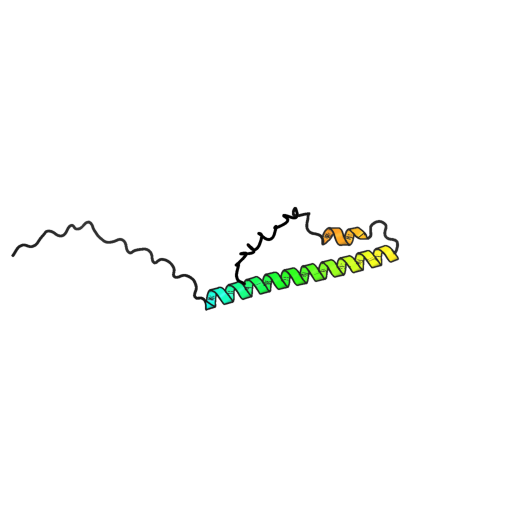42×63×102 Å

Foldseek 3Di:
DDDDDDDPPDPDDPDDDDPDPDDPVVVVVVVVVVVVVVVVVVVVLVVQQVVLVVQLVVCVVVVPPCSCVSNVVSDPDDDDPPPPDPPPPPPPPDDDD

Sequence (97 aa):
MTQTPRDPTHDPVPARPLALPPSPQRRAATEVTRLRRELATCRLHCANLLAAIYAALSAADDGEADPLMFLRDELPERTPYTRVRPSAVERGEGGCR